Protein AF-A0A661VKR5-F1 (afdb_monomer)

Solvent-accessible surface area (backbone atoms only — not comparable to full-atom values): 3850 Å² total; per-residue (Å²): 109,75,34,61,55,38,36,73,75,39,77,75,40,26,64,29,27,37,49,40,11,52,53,25,46,78,67,70,37,53,74,57,11,44,54,26,15,51,50,9,22,55,37,13,57,74,70,68,35,63,69,54,21,52,53,22,49,52,52,40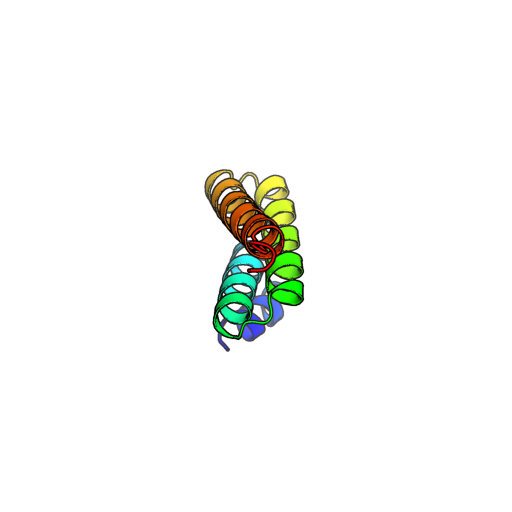,50,51,56,56,48,64,68,64,66,64,78,78,75,133

Sequence (74 aa):
SDAEAALALDPNSAEAHFLLGGVYEAQDRKREAIAELQQAADLARQAGNDTLYVLATTRLAMLLQAGAASPGGE

Radius of gyration: 13.19 Å; Cα contacts (8 Å, |Δi|>4): 81; chains: 1; bounding box: 28×19×46 Å

pLDDT: mean 85.37, std 14.98, range [42.19, 96.94]

Structure (mmCIF, N/CA/C/O backbone):
data_AF-A0A661VKR5-F1
#
_entry.id   AF-A0A661VKR5-F1
#
loop_
_atom_site.group_PDB
_atom_site.id
_atom_site.type_symbol
_atom_site.label_atom_id
_atom_site.label_alt_id
_atom_site.label_comp_id
_atom_site.label_asym_id
_atom_site.label_entity_id
_atom_site.label_seq_id
_atom_site.pdbx_PDB_ins_code
_atom_site.Cartn_x
_atom_site.Cartn_y
_atom_site.Cartn_z
_atom_site.occupancy
_atom_site.B_iso_or_equiv
_atom_site.auth_seq_id
_atom_site.auth_comp_id
_atom_site.auth_asym_id
_atom_site.auth_atom_id
_atom_site.pdbx_PDB_model_num
ATOM 1 N N . SER A 1 1 ? -11.092 -9.333 -4.850 1.00 58.16 1 SER A N 1
ATOM 2 C CA . SER A 1 1 ? -9.784 -9.737 -4.293 1.00 58.16 1 SER A CA 1
ATOM 3 C C . SER A 1 1 ? -9.731 -9.428 -2.807 1.00 58.16 1 SER A C 1
ATOM 5 O O . SER A 1 1 ? -10.404 -8.500 -2.379 1.00 58.16 1 SER A O 1
ATOM 7 N N . ASP A 1 2 ? -8.946 -10.161 -2.017 1.00 64.56 2 ASP A N 1
ATOM 8 C CA . ASP A 1 2 ? -8.844 -10.010 -0.550 1.00 64.56 2 ASP A CA 1
ATOM 9 C C . ASP A 1 2 ? -8.515 -8.572 -0.093 1.00 64.56 2 ASP A C 1
ATOM 11 O O . ASP A 1 2 ? -8.939 -8.142 0.976 1.00 64.56 2 ASP A O 1
ATOM 15 N N . ALA A 1 3 ? -7.845 -7.786 -0.943 1.00 65.75 3 ALA A N 1
ATOM 16 C CA . ALA A 1 3 ? -7.537 -6.376 -0.696 1.00 65.75 3 ALA A CA 1
ATOM 17 C C . ALA A 1 3 ? -8.781 -5.460 -0.621 1.00 65.75 3 ALA A C 1
ATOM 19 O O . ALA A 1 3 ? -8.819 -4.543 0.193 1.00 65.75 3 ALA A O 1
ATOM 20 N N . GLU A 1 4 ? -9.827 -5.718 -1.414 1.00 73.31 4 GLU A N 1
ATOM 21 C CA . GLU A 1 4 ? -11.077 -4.935 -1.369 1.00 73.31 4 GLU A CA 1
ATOM 22 C C . GLU A 1 4 ? -11.861 -5.224 -0.082 1.00 73.31 4 GLU A C 1
ATOM 24 O O . GLU A 1 4 ? -12.460 -4.329 0.510 1.00 73.31 4 GLU A O 1
ATOM 29 N N . ALA A 1 5 ? -11.811 -6.474 0.391 1.00 72.44 5 ALA A N 1
ATOM 30 C CA . ALA A 1 5 ? -12.384 -6.854 1.676 1.00 72.44 5 ALA A CA 1
ATOM 31 C C . ALA A 1 5 ? -11.604 -6.233 2.848 1.00 72.44 5 ALA A C 1
ATOM 33 O O . ALA A 1 5 ? -12.213 -5.810 3.826 1.00 72.44 5 ALA A O 1
ATOM 34 N N . ALA A 1 6 ? -10.276 -6.121 2.737 1.00 71.44 6 ALA A N 1
ATOM 35 C CA . ALA A 1 6 ? -9.449 -5.446 3.735 1.00 71.44 6 ALA A CA 1
ATOM 36 C C . ALA A 1 6 ? -9.792 -3.950 3.853 1.00 71.44 6 ALA A C 1
ATOM 38 O O . ALA A 1 6 ? -9.915 -3.454 4.969 1.00 71.44 6 ALA A O 1
ATOM 39 N N . LEU A 1 7 ? -10.049 -3.262 2.734 1.00 72.88 7 LEU A N 1
ATOM 40 C CA . LEU A 1 7 ? -10.536 -1.874 2.740 1.00 72.88 7 LEU A CA 1
ATOM 41 C C . LEU A 1 7 ? -11.964 -1.736 3.287 1.00 72.88 7 LEU A C 1
ATOM 43 O O . LEU A 1 7 ? -12.301 -0.713 3.876 1.00 72.88 7 LEU A O 1
ATOM 47 N N . ALA A 1 8 ? -12.809 -2.756 3.116 1.00 76.56 8 ALA A N 1
ATOM 48 C CA . ALA A 1 8 ? -14.146 -2.773 3.711 1.00 76.56 8 ALA A CA 1
ATOM 49 C C . ALA A 1 8 ? -14.110 -2.936 5.242 1.00 76.56 8 ALA A C 1
ATOM 51 O O . ALA A 1 8 ? -15.040 -2.505 5.924 1.00 76.56 8 ALA A O 1
ATOM 52 N N . LEU A 1 9 ? -13.056 -3.563 5.773 1.00 77.06 9 LEU A N 1
ATOM 53 C CA . LEU A 1 9 ? -12.846 -3.756 7.208 1.00 77.06 9 LEU A CA 1
ATOM 54 C C . LEU A 1 9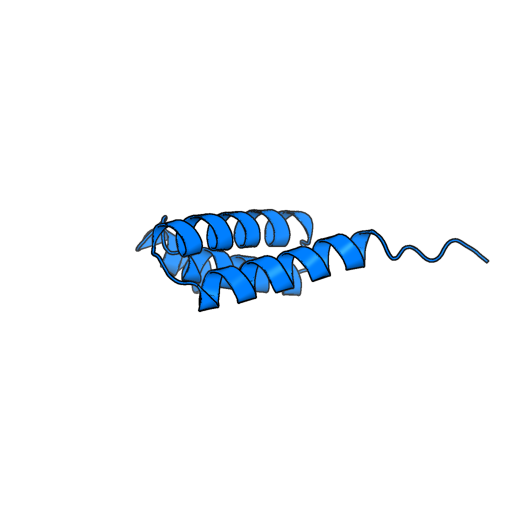 ? -12.143 -2.559 7.850 1.00 77.06 9 LEU A C 1
ATOM 56 O O . LEU A 1 9 ? -12.582 -2.096 8.900 1.00 77.06 9 LEU A O 1
ATOM 60 N N . ASP A 1 10 ? -11.083 -2.054 7.221 1.00 76.62 10 ASP A N 1
ATOM 61 C CA . ASP A 1 10 ? -10.401 -0.837 7.643 1.00 76.62 10 ASP A CA 1
ATOM 62 C C . ASP A 1 10 ? -9.981 -0.015 6.410 1.00 76.62 10 ASP A C 1
ATOM 64 O O . ASP A 1 10 ? -8.979 -0.327 5.755 1.00 76.62 10 ASP A O 1
ATOM 68 N N . PRO A 1 11 ? -10.741 1.042 6.070 1.00 80.19 11 PRO A N 1
ATOM 69 C CA . PRO A 1 11 ? -10.466 1.859 4.892 1.00 80.19 11 PRO A CA 1
ATOM 70 C C . PRO A 1 11 ? -9.213 2.731 5.042 1.00 80.19 11 PRO A C 1
ATOM 72 O O . PRO A 1 11 ? -8.816 3.365 4.075 1.00 80.19 11 PRO A O 1
ATOM 75 N N . ASN A 1 12 ? -8.594 2.773 6.227 1.00 85.50 12 ASN A N 1
ATOM 76 C CA . ASN A 1 12 ? -7.349 3.494 6.489 1.00 85.50 12 ASN A CA 1
ATOM 77 C C . ASN A 1 12 ? -6.160 2.538 6.670 1.00 85.50 12 ASN A C 1
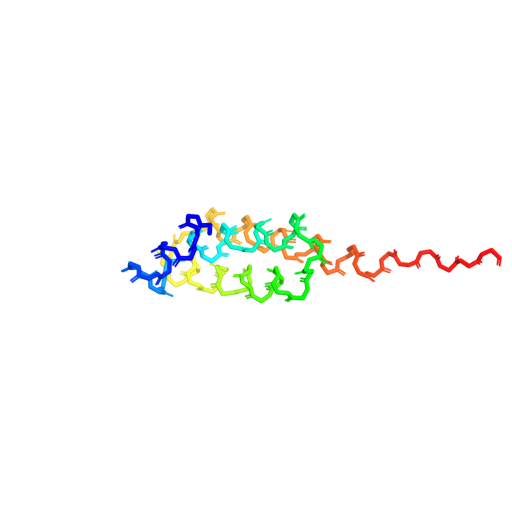ATOM 79 O O . ASN A 1 12 ? -5.089 2.942 7.138 1.00 85.50 12 ASN A O 1
ATOM 83 N N . SER A 1 13 ? -6.311 1.272 6.280 1.00 91.25 13 SER A N 1
ATOM 84 C CA . SER A 1 13 ? -5.235 0.303 6.378 1.00 91.25 13 SER A CA 1
ATOM 85 C C . SER A 1 13 ? -4.221 0.550 5.270 1.00 91.25 13 SER A C 1
ATOM 87 O O . SER A 1 13 ? -4.438 0.236 4.097 1.00 91.25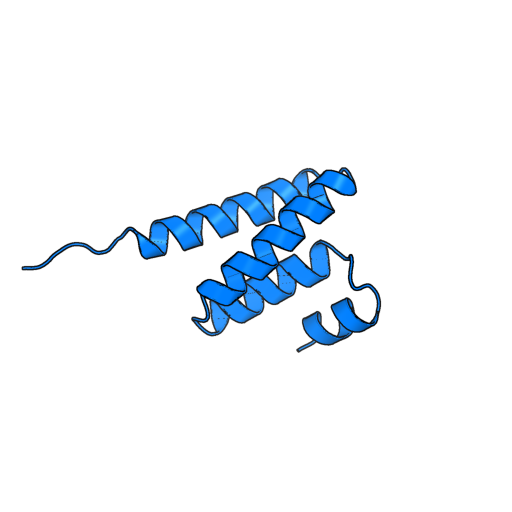 13 SER A O 1
ATOM 89 N N . ALA A 1 14 ? -3.063 1.081 5.662 1.00 93.69 14 ALA A N 1
ATOM 90 C CA . ALA A 1 14 ? -1.928 1.276 4.767 1.00 93.69 14 ALA A CA 1
ATOM 91 C C . ALA A 1 14 ? -1.550 -0.021 4.025 1.00 93.69 14 ALA A C 1
ATOM 93 O O . ALA A 1 14 ? -1.165 0.007 2.857 1.00 93.69 14 ALA A O 1
ATOM 94 N N . GLU A 1 15 ? -1.678 -1.170 4.694 1.00 92.25 15 GLU A N 1
ATOM 95 C CA . GLU A 1 15 ? -1.345 -2.477 4.131 1.00 92.25 15 GLU A CA 1
ATOM 96 C C . GLU A 1 15 ? -2.377 -2.925 3.088 1.00 92.25 15 GLU A C 1
ATOM 98 O O . GLU A 1 15 ? -2.002 -3.446 2.038 1.00 92.25 15 GLU A O 1
ATOM 103 N N . ALA A 1 16 ? -3.664 -2.638 3.314 1.00 92.62 16 ALA A N 1
ATOM 104 C CA . ALA A 1 16 ? -4.722 -2.914 2.344 1.00 92.62 16 ALA A CA 1
ATOM 105 C C . ALA A 1 16 ? -4.517 -2.118 1.046 1.00 92.62 16 ALA A C 1
ATOM 107 O O . ALA A 1 16 ? -4.550 -2.697 -0.042 1.00 92.62 16 ALA A O 1
ATOM 108 N N . HIS A 1 17 ? -4.211 -0.822 1.159 1.00 94.69 17 HIS A N 1
ATOM 109 C CA . HIS A 1 17 ? -3.860 0.015 0.011 1.00 94.69 17 HIS A CA 1
ATOM 110 C C . HIS A 1 17 ? -2.584 -0.472 -0.695 1.00 94.69 17 HIS A C 1
ATOM 112 O O . HIS A 1 17 ? -2.532 -0.527 -1.923 1.00 94.69 17 HIS A O 1
ATOM 118 N N . PHE A 1 18 ? -1.559 -0.915 0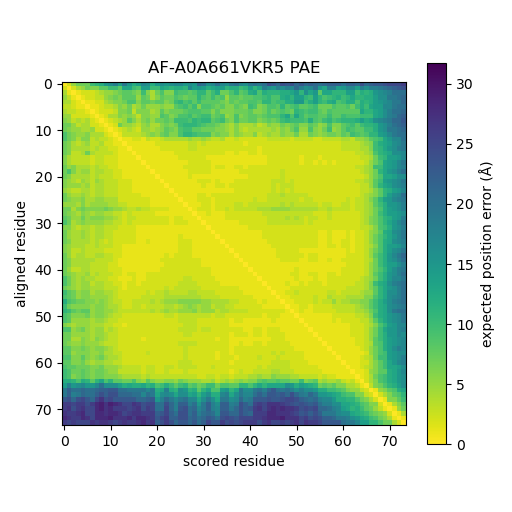.042 1.00 95.25 18 PHE A N 1
ATOM 119 C CA . PHE A 1 18 ? -0.344 -1.466 -0.569 1.00 95.25 18 PHE A CA 1
ATOM 120 C C . PHE A 1 18 ? -0.627 -2.746 -1.369 1.00 95.25 18 PHE A C 1
ATOM 122 O O . PHE A 1 18 ? -0.149 -2.899 -2.499 1.00 95.25 18 PHE A O 1
ATOM 129 N N . LEU A 1 19 ? -1.426 -3.658 -0.806 1.00 93.31 19 LEU A N 1
ATOM 130 C CA . LEU A 1 19 ? -1.837 -4.892 -1.474 1.00 93.31 19 LEU A CA 1
ATOM 131 C C . LEU A 1 19 ? -2.679 -4.596 -2.716 1.00 93.31 19 LEU A C 1
ATOM 133 O O . LEU A 1 19 ? -2.429 -5.188 -3.767 1.00 93.31 19 LEU A O 1
ATOM 137 N N . LEU A 1 20 ? -3.628 -3.659 -2.631 1.00 93.38 20 LEU A N 1
ATOM 138 C CA . LEU A 1 20 ? -4.446 -3.264 -3.776 1.00 93.38 20 LEU A CA 1
ATOM 139 C C . LEU A 1 20 ? -3.593 -2.623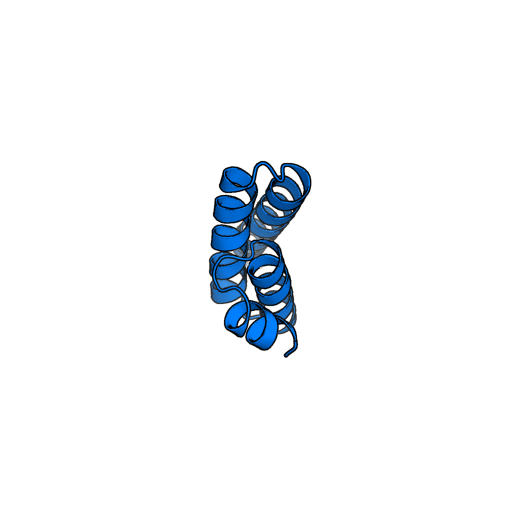 -4.880 1.00 93.38 20 LEU A C 1
ATOM 141 O O . LEU A 1 20 ? -3.771 -2.940 -6.056 1.00 93.38 20 LEU A O 1
ATOM 145 N N . GLY A 1 21 ? -2.592 -1.824 -4.505 1.00 94.31 21 GLY A N 1
ATOM 146 C CA . GLY A 1 21 ? -1.594 -1.294 -5.429 1.00 94.31 21 GLY A CA 1
ATOM 147 C C . GLY A 1 21 ? -0.841 -2.388 -6.189 1.00 94.31 21 GLY A C 1
ATOM 148 O O . GLY A 1 21 ? -0.717 -2.321 -7.411 1.00 94.31 21 GLY A O 1
ATOM 149 N N . GLY A 1 22 ? -0.412 -3.446 -5.493 1.00 92.44 22 GLY A N 1
ATOM 150 C CA . GLY A 1 22 ? 0.201 -4.622 -6.120 1.00 92.44 22 GLY A CA 1
ATOM 151 C C . GLY A 1 22 ? -0.759 -5.410 -7.022 1.00 92.44 22 GLY A C 1
ATOM 152 O O . GLY A 1 22 ? -0.357 -5.906 -8.074 1.00 92.44 22 GLY A O 1
ATOM 153 N N . VAL A 1 23 ? -2.039 -5.495 -6.653 1.00 93.25 23 VAL A N 1
ATOM 154 C CA . VAL A 1 23 ? -3.080 -6.127 -7.480 1.00 93.25 23 VAL A CA 1
ATOM 155 C C . VAL A 1 23 ? -3.307 -5.340 -8.772 1.00 93.25 23 VAL A C 1
ATOM 157 O O . VAL A 1 23 ? -3.386 -5.943 -9.842 1.00 93.25 23 VAL A O 1
ATOM 160 N N . TYR A 1 24 ? -3.378 -4.009 -8.706 1.00 93.62 24 TYR A N 1
ATOM 161 C CA . TYR A 1 24 ? -3.506 -3.170 -9.898 1.00 93.62 24 TYR A CA 1
ATOM 162 C C . TYR A 1 24 ? -2.247 -3.185 -10.765 1.00 93.62 24 TYR A C 1
ATOM 164 O O . TYR A 1 24 ? -2.362 -3.199 -11.989 1.00 93.62 24 TYR A O 1
ATOM 172 N N . GLU A 1 25 ? -1.059 -3.253 -10.160 1.00 90.50 25 GLU A N 1
ATOM 173 C CA . GLU A 1 25 ? 0.207 -3.446 -10.877 1.00 90.50 25 GLU A CA 1
ATOM 174 C C . GLU A 1 25 ? 0.176 -4.743 -11.699 1.00 90.50 25 GLU A C 1
ATOM 176 O O . GLU A 1 25 ? 0.470 -4.718 -12.893 1.00 90.50 25 GLU A O 1
ATOM 181 N N . ALA A 1 26 ? -0.266 -5.855 -11.101 1.00 90.25 26 ALA A N 1
ATOM 182 C CA . ALA A 1 26 ? -0.397 -7.141 -11.789 1.00 90.25 26 ALA A CA 1
ATOM 183 C C . ALA A 1 26 ? -1.460 -7.134 -12.906 1.00 90.25 26 ALA A C 1
ATOM 185 O O . ALA A 1 26 ? -1.397 -7.949 -13.824 1.00 90.25 26 ALA A O 1
ATOM 186 N N . GLN A 1 27 ? -2.429 -6.217 -12.843 1.00 91.25 27 GLN A N 1
ATOM 187 C CA . GLN A 1 27 ? -3.449 -6.009 -13.876 1.00 91.25 27 GLN A CA 1
ATOM 188 C C . GLN A 1 27 ? -3.017 -5.008 -14.966 1.00 91.25 27 GLN A C 1
ATOM 190 O O . GLN A 1 27 ? -3.853 -4.612 -15.774 1.00 91.25 27 GLN A O 1
ATOM 195 N N . ASP A 1 28 ? -1.756 -4.556 -14.975 1.00 90.12 28 ASP A N 1
ATOM 196 C CA . ASP A 1 28 ? -1.234 -3.477 -15.839 1.00 90.12 28 ASP A CA 1
ATOM 197 C C . ASP A 1 28 ? -1.941 -2.114 -15.646 1.00 90.12 28 ASP A C 1
ATOM 199 O O . ASP A 1 28 ? -1.718 -1.136 -16.362 1.00 90.12 28 ASP A O 1
ATOM 203 N N . ARG A 1 29 ? -2.756 -1.984 -14.594 1.00 92.56 29 ARG A N 1
ATOM 204 C CA . ARG A 1 29 ? -3.488 -0.764 -14.230 1.00 92.56 29 ARG A CA 1
ATOM 205 C C . ARG A 1 29 ? -2.579 0.182 -13.453 1.00 92.56 29 ARG A C 1
ATOM 207 O O . ARG A 1 29 ? -2.836 0.536 -12.304 1.00 92.56 29 ARG A O 1
ATOM 214 N N . LYS A 1 30 ? -1.498 0.630 -14.100 1.00 90.56 30 LYS A N 1
ATOM 215 C CA . LYS A 1 30 ? -0.439 1.445 -13.475 1.00 90.56 30 LYS A CA 1
ATOM 216 C C . LYS A 1 30 ? -0.963 2.699 -12.779 1.00 90.56 30 LYS A C 1
ATOM 218 O O . LYS A 1 30 ? -0.491 3.030 -11.699 1.00 90.56 30 LYS A O 1
ATOM 223 N N . ARG A 1 31 ? -1.938 3.400 -13.369 1.00 91.88 31 ARG A N 1
ATOM 224 C CA . ARG A 1 31 ? -2.507 4.626 -12.771 1.00 91.88 31 ARG A CA 1
ATOM 225 C C . ARG A 1 31 ? -3.159 4.358 -11.417 1.00 91.88 31 ARG A C 1
ATOM 227 O O . ARG A 1 31 ? -3.020 5.158 -10.501 1.00 91.88 31 ARG A O 1
ATOM 234 N N . GLU A 1 32 ? -3.846 3.233 -11.303 1.00 93.50 32 GLU A N 1
ATOM 235 C CA . GLU A 1 32 ? -4.585 2.853 -10.101 1.00 93.50 32 GLU A CA 1
ATOM 236 C C . GLU A 1 32 ? -3.632 2.266 -9.066 1.00 93.50 32 GLU A C 1
ATOM 238 O O . GLU A 1 32 ? -3.698 2.632 -7.900 1.00 93.50 32 GLU A O 1
ATOM 243 N N . ALA A 1 33 ? -2.640 1.488 -9.510 1.00 95.06 33 ALA A N 1
ATOM 244 C CA . ALA A 1 33 ? -1.540 1.044 -8.660 1.00 95.06 33 ALA A CA 1
ATOM 245 C C . ALA A 1 33 ? -0.815 2.222 -7.990 1.00 95.06 33 ALA A C 1
ATOM 247 O O . ALA A 1 33 ? -0.573 2.202 -6.787 1.00 95.06 33 ALA A O 1
ATOM 248 N N . ILE A 1 34 ? -0.512 3.274 -8.759 1.00 95.25 34 ILE A N 1
ATOM 249 C CA . ILE A 1 34 ? 0.112 4.507 -8.263 1.00 95.25 34 ILE A CA 1
ATOM 250 C C . ILE A 1 34 ? -0.768 5.183 -7.205 1.00 95.25 34 ILE A C 1
ATOM 252 O O . ILE A 1 34 ? -0.249 5.579 -6.162 1.00 95.25 34 ILE A O 1
ATOM 256 N N . ALA A 1 35 ? -2.076 5.304 -7.450 1.00 95.19 35 ALA A N 1
ATOM 257 C CA . ALA A 1 35 ? -3.002 5.936 -6.511 1.00 95.19 35 ALA A CA 1
ATOM 258 C C . ALA A 1 35 ? -3.054 5.185 -5.170 1.00 95.19 35 ALA A C 1
ATOM 260 O O . ALA A 1 35 ? -2.892 5.798 -4.114 1.00 95.19 35 ALA A O 1
ATOM 261 N N . GLU A 1 36 ? -3.188 3.858 -5.213 1.00 95.88 36 GLU A N 1
ATOM 262 C CA . GLU A 1 36 ? -3.244 3.022 -4.011 1.00 95.88 36 GLU A CA 1
ATOM 263 C C . GLU A 1 36 ? -1.913 3.007 -3.247 1.00 95.88 36 GLU A C 1
ATOM 265 O O . GLU A 1 36 ? -1.887 3.173 -2.030 1.00 95.88 36 GLU A O 1
ATOM 270 N N . LEU A 1 37 ? -0.777 2.897 -3.943 1.00 95.94 37 LEU A N 1
ATOM 271 C CA . LEU A 1 37 ? 0.544 2.948 -3.302 1.00 95.94 37 LEU A CA 1
ATOM 272 C C . LEU A 1 37 ? 0.826 4.310 -2.657 1.00 95.94 37 LEU A C 1
ATOM 274 O O . LEU A 1 37 ? 1.526 4.383 -1.646 1.00 95.94 37 LEU A O 1
ATOM 278 N N . GLN A 1 38 ? 0.279 5.392 -3.211 1.00 96.31 38 GLN A N 1
ATOM 279 C CA . GLN A 1 38 ? 0.410 6.725 -2.634 1.00 96.31 38 GLN A CA 1
ATOM 280 C C . GLN A 1 38 ? -0.407 6.870 -1.342 1.00 96.31 38 GLN A C 1
ATOM 282 O O . GLN A 1 38 ? 0.115 7.407 -0.364 1.00 96.31 38 GLN A O 1
ATOM 287 N N . GLN A 1 39 ? -1.630 6.327 -1.300 1.00 95.88 39 GLN A N 1
ATOM 288 C CA . GLN A 1 39 ? -2.422 6.233 -0.063 1.00 95.88 39 GLN A CA 1
ATOM 289 C C . GLN A 1 39 ? -1.716 5.366 0.985 1.00 95.88 39 GLN A C 1
ATOM 291 O O . GLN A 1 39 ? -1.569 5.778 2.135 1.00 95.88 39 GLN A O 1
ATOM 296 N N . ALA A 1 40 ? -1.191 4.207 0.576 1.00 96.44 40 ALA A N 1
ATOM 297 C CA . ALA A 1 40 ? -0.432 3.319 1.452 1.00 96.44 40 ALA A CA 1
ATOM 298 C C . ALA A 1 40 ? 0.766 4.026 2.100 1.00 96.44 40 ALA A C 1
ATOM 300 O O . ALA A 1 40 ? 0.980 3.899 3.303 1.00 96.44 40 ALA A O 1
ATOM 301 N N . ALA A 1 41 ? 1.529 4.802 1.324 1.00 96.81 41 ALA A N 1
ATOM 302 C CA . ALA A 1 41 ? 2.662 5.564 1.839 1.00 96.81 41 ALA A CA 1
ATOM 303 C C . ALA A 1 41 ? 2.228 6.639 2.850 1.00 96.81 41 ALA A C 1
ATOM 305 O O . ALA A 1 41 ? 2.844 6.768 3.910 1.00 96.81 41 ALA A O 1
ATOM 306 N N . ASP A 1 42 ? 1.170 7.400 2.560 1.00 96.38 42 ASP A N 1
ATOM 307 C CA . ASP A 1 42 ? 0.712 8.453 3.470 1.00 96.38 42 ASP A CA 1
ATOM 308 C C . ASP A 1 42 ? 0.165 7.883 4.786 1.00 96.38 42 ASP A C 1
ATOM 310 O O . ASP A 1 42 ? 0.515 8.364 5.866 1.00 96.38 42 ASP A O 1
ATOM 314 N N . LEU A 1 43 ? -0.628 6.813 4.720 1.00 95.56 43 LEU A N 1
ATOM 315 C CA . LEU A 1 43 ? -1.153 6.119 5.897 1.00 95.56 43 LEU A CA 1
ATOM 316 C C . LEU A 1 43 ? -0.036 5.439 6.699 1.00 95.56 43 LEU A C 1
ATOM 318 O O . LEU A 1 43 ? -0.012 5.540 7.924 1.00 95.56 43 LEU A O 1
ATOM 322 N N . ALA A 1 44 ? 0.941 4.814 6.032 1.00 95.62 44 ALA A N 1
ATOM 323 C CA . ALA A 1 44 ? 2.093 4.206 6.697 1.00 95.62 44 ALA A CA 1
ATOM 324 C C . ALA A 1 44 ? 2.925 5.247 7.458 1.00 95.62 44 ALA A C 1
ATOM 326 O O . ALA A 1 44 ? 3.290 5.020 8.611 1.00 95.62 44 ALA A O 1
ATOM 327 N N . ARG A 1 45 ? 3.167 6.418 6.855 1.00 95.88 45 ARG A N 1
ATOM 328 C CA . ARG A 1 45 ? 3.854 7.541 7.508 1.00 95.88 45 ARG A CA 1
ATOM 329 C C . ARG A 1 45 ? 3.080 8.040 8.729 1.00 95.88 45 ARG A C 1
ATOM 331 O O . ARG A 1 45 ? 3.685 8.315 9.760 1.00 95.88 45 ARG A O 1
ATOM 338 N N . GLN A 1 46 ? 1.756 8.159 8.623 1.00 93.88 46 GLN A N 1
ATOM 339 C CA . GLN A 1 46 ? 0.896 8.578 9.736 1.00 93.88 46 GLN A CA 1
ATOM 340 C C . GLN A 1 46 ? 0.876 7.555 10.877 1.00 93.88 46 GLN A C 1
ATOM 342 O O . GLN A 1 46 ? 0.862 7.940 12.043 1.00 93.88 46 GLN A O 1
ATOM 347 N N . ALA A 1 47 ? 0.925 6.265 10.545 1.00 92.00 47 ALA A N 1
ATOM 348 C CA . ALA A 1 47 ? 0.970 5.171 11.508 1.00 92.00 47 ALA A CA 1
ATOM 349 C C . ALA A 1 47 ? 2.367 4.939 12.122 1.00 92.00 47 ALA A C 1
ATOM 351 O O . ALA A 1 47 ? 2.501 4.095 13.005 1.00 92.00 47 ALA A O 1
ATOM 352 N N . GLY A 1 48 ? 3.409 5.643 11.658 1.00 94.38 48 GLY A N 1
ATOM 353 C CA . GLY A 1 48 ? 4.796 5.392 12.072 1.00 94.38 48 GLY A CA 1
ATOM 354 C C . GLY A 1 48 ? 5.346 4.048 11.578 1.00 94.38 48 GLY A C 1
ATOM 355 O O . GLY A 1 48 ? 6.244 3.481 12.191 1.00 94.38 48 GLY A O 1
ATOM 356 N N . ASN A 1 49 ? 4.787 3.506 10.493 1.00 94.69 49 ASN A N 1
ATOM 357 C CA . ASN A 1 49 ? 5.249 2.274 9.866 1.00 94.69 49 ASN A CA 1
ATOM 358 C C . ASN A 1 49 ? 6.262 2.595 8.758 1.00 94.69 49 ASN A C 1
ATOM 360 O O . ASN A 1 49 ? 5.941 2.600 7.566 1.00 94.69 49 ASN A O 1
ATOM 364 N N . ASP A 1 50 ? 7.503 2.865 9.165 1.00 93.94 50 ASP A N 1
ATOM 365 C CA . ASP A 1 50 ? 8.588 3.232 8.251 1.00 93.94 50 ASP A CA 1
ATOM 366 C C . ASP A 1 50 ? 8.855 2.159 7.187 1.00 93.94 50 ASP A C 1
ATOM 368 O O . ASP A 1 50 ? 9.133 2.480 6.032 1.00 93.94 50 ASP A O 1
ATOM 372 N N . THR A 1 51 ? 8.736 0.873 7.538 1.00 96.31 51 THR A N 1
ATOM 373 C CA . THR A 1 51 ? 8.961 -0.231 6.593 1.00 96.31 51 THR A CA 1
ATOM 374 C C . THR A 1 51 ? 7.951 -0.198 5.453 1.00 96.31 51 THR A C 1
ATOM 376 O O . THR A 1 51 ? 8.340 -0.238 4.286 1.00 96.31 51 THR A O 1
ATOM 379 N N . LEU A 1 52 ? 6.661 -0.086 5.770 1.00 95.12 52 LEU A N 1
ATOM 380 C CA . LEU A 1 52 ? 5.617 -0.045 4.752 1.00 95.12 52 LEU A CA 1
ATOM 381 C C . LEU A 1 52 ? 5.691 1.241 3.923 1.00 95.12 52 LEU A C 1
ATOM 383 O O . LEU A 1 52 ? 5.510 1.192 2.708 1.00 95.12 52 LEU A O 1
ATOM 387 N N . TYR A 1 53 ? 6.040 2.367 4.548 1.00 96.94 53 TYR A N 1
ATOM 388 C CA . TYR A 1 53 ? 6.290 3.622 3.844 1.00 96.94 53 TYR A CA 1
ATOM 389 C C . TYR A 1 53 ? 7.409 3.475 2.801 1.00 96.94 53 TYR A C 1
ATOM 391 O O . TYR A 1 53 ? 7.232 3.848 1.637 1.00 96.94 53 TYR A O 1
ATOM 399 N N . VAL A 1 54 ? 8.545 2.880 3.177 1.00 96.69 54 VAL A N 1
ATOM 400 C CA . VAL A 1 54 ? 9.669 2.641 2.258 1.00 96.69 54 VAL A CA 1
ATOM 401 C C . VAL A 1 54 ? 9.275 1.677 1.137 1.00 96.69 54 VAL A C 1
ATOM 403 O O . VAL A 1 54 ? 9.586 1.937 -0.025 1.00 96.69 54 VAL A O 1
ATOM 406 N N . LEU A 1 55 ? 8.560 0.591 1.440 1.00 96.12 55 LEU A N 1
ATOM 407 C CA . LEU A 1 55 ? 8.090 -0.352 0.419 1.00 96.12 55 LEU A CA 1
ATOM 408 C C . LEU A 1 55 ? 7.133 0.315 -0.576 1.00 96.12 55 LEU A C 1
ATOM 410 O O . LEU A 1 55 ? 7.320 0.185 -1.787 1.00 96.12 55 LEU A O 1
ATOM 414 N N . ALA A 1 56 ? 6.144 1.061 -0.080 1.00 96.06 56 ALA A N 1
ATOM 415 C CA . ALA A 1 56 ? 5.162 1.747 -0.910 1.00 96.06 56 ALA A CA 1
ATOM 416 C C . ALA A 1 56 ? 5.822 2.796 -1.817 1.00 96.06 56 ALA A C 1
ATOM 418 O O . ALA A 1 56 ? 5.588 2.805 -3.024 1.00 96.06 56 ALA A O 1
ATOM 419 N N . THR A 1 57 ? 6.711 3.628 -1.268 1.00 95.62 57 THR A N 1
ATOM 420 C CA . THR A 1 57 ? 7.427 4.666 -2.031 1.00 95.62 57 THR A CA 1
ATOM 421 C C . THR A 1 57 ? 8.425 4.092 -3.034 1.00 95.62 57 THR A C 1
ATOM 423 O O . THR A 1 57 ? 8.535 4.611 -4.144 1.00 95.62 57 THR A O 1
ATOM 426 N N . THR A 1 58 ? 9.101 2.989 -2.699 1.00 95.88 58 THR A N 1
ATOM 427 C CA . THR A 1 58 ? 10.000 2.279 -3.624 1.00 95.88 58 THR A CA 1
ATOM 428 C C . THR A 1 58 ? 9.226 1.768 -4.834 1.00 95.88 58 THR A C 1
ATOM 430 O O . THR A 1 58 ? 9.613 2.003 -5.979 1.00 95.88 58 THR A O 1
ATOM 433 N N . ARG A 1 59 ? 8.091 1.110 -4.588 1.00 93.62 59 ARG A N 1
ATOM 434 C CA . ARG A 1 59 ? 7.245 0.544 -5.640 1.00 93.62 59 ARG A CA 1
ATOM 435 C C . ARG A 1 59 ? 6.596 1.637 -6.492 1.00 93.62 59 ARG A C 1
ATOM 437 O O . ARG A 1 59 ? 6.620 1.566 -7.717 1.00 93.62 59 ARG A O 1
ATOM 444 N N . LEU A 1 60 ? 6.121 2.705 -5.850 1.00 94.31 60 LEU A N 1
ATOM 445 C CA . LEU A 1 60 ? 5.619 3.910 -6.508 1.00 94.31 60 LEU A CA 1
ATOM 446 C C . LEU A 1 60 ? 6.670 4.518 -7.452 1.00 94.31 60 LEU A C 1
ATOM 448 O O . LEU A 1 60 ? 6.366 4.809 -8.608 1.00 94.31 60 LEU A O 1
ATOM 452 N N . ALA A 1 61 ? 7.916 4.664 -6.990 1.00 92.81 61 ALA A N 1
ATOM 453 C CA . ALA A 1 61 ? 9.010 5.184 -7.804 1.00 92.81 61 ALA A CA 1
ATOM 454 C C . ALA A 1 61 ? 9.308 4.281 -9.013 1.00 92.81 61 ALA A C 1
ATOM 456 O O . ALA A 1 61 ? 9.478 4.793 -10.120 1.00 92.81 61 ALA A O 1
ATOM 457 N N . MET A 1 62 ? 9.302 2.954 -8.835 1.00 92.06 62 MET A N 1
ATOM 458 C CA . MET A 1 62 ? 9.473 2.003 -9.941 1.00 92.06 62 MET A CA 1
ATOM 459 C C . MET A 1 62 ? 8.372 2.147 -10.997 1.00 92.06 62 MET A C 1
ATOM 461 O O . MET A 1 62 ? 8.675 2.160 -12.187 1.00 92.06 62 MET A O 1
ATOM 465 N N . LEU A 1 63 ? 7.109 2.314 -10.593 1.00 90.19 63 LEU A N 1
ATOM 466 C CA . LEU A 1 63 ? 5.994 2.479 -11.534 1.00 90.19 63 LEU A CA 1
ATOM 467 C C . LEU A 1 63 ? 6.048 3.807 -12.295 1.00 90.19 63 LEU A C 1
ATOM 469 O O . LEU A 1 63 ? 5.745 3.840 -13.489 1.00 90.19 63 LEU A O 1
ATOM 473 N N . LEU A 1 64 ? 6.479 4.885 -11.636 1.00 87.75 64 LEU A N 1
ATOM 474 C CA . LEU A 1 64 ? 6.681 6.186 -12.277 1.00 87.75 64 LEU A CA 1
ATOM 475 C C . LEU A 1 64 ? 7.857 6.153 -13.267 1.00 87.75 64 LEU A C 1
ATOM 477 O O . LEU A 1 64 ? 7.744 6.680 -14.373 1.00 87.75 64 LEU A O 1
ATOM 481 N N . GLN A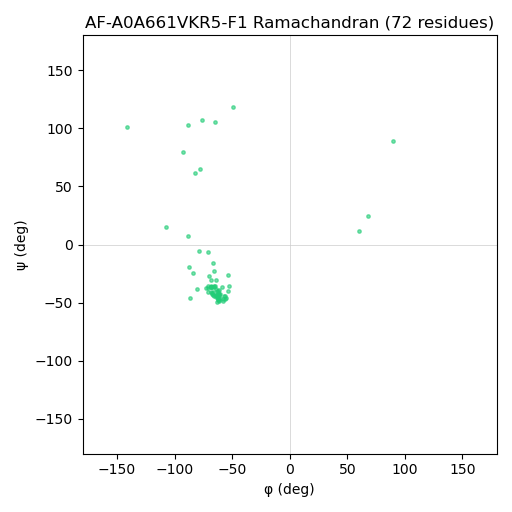 1 65 ? 8.959 5.482 -12.917 1.00 82.81 65 GLN A N 1
ATOM 482 C CA . GLN A 1 65 ? 10.116 5.316 -13.806 1.00 82.81 65 GLN A CA 1
ATOM 483 C C . GLN A 1 65 ? 9.836 4.363 -14.973 1.00 82.81 65 GLN A C 1
ATOM 485 O O . GLN A 1 65 ? 10.241 4.641 -16.100 1.00 82.81 65 GLN A O 1
ATOM 490 N N . ALA A 1 66 ? 9.081 3.287 -14.748 1.00 69.81 66 ALA A N 1
ATOM 491 C CA . ALA A 1 66 ? 8.632 2.383 -15.805 1.00 69.81 66 ALA A CA 1
ATOM 492 C C . ALA A 1 66 ? 7.648 3.049 -16.786 1.00 69.81 66 ALA A C 1
ATOM 494 O O . ALA A 1 66 ? 7.409 2.514 -17.866 1.00 69.81 66 ALA A O 1
ATOM 495 N N . GLY A 1 67 ? 7.057 4.194 -16.425 1.00 59.16 67 GLY A N 1
ATOM 496 C CA . GLY A 1 67 ? 6.331 5.067 -17.351 1.00 59.16 67 GLY A CA 1
ATOM 497 C C . GLY A 1 67 ? 7.237 6.041 -18.119 1.00 59.16 67 GLY A C 1
ATOM 498 O O . GLY A 1 67 ? 6.880 6.461 -19.215 1.00 59.16 67 GLY A O 1
ATOM 499 N N . ALA A 1 68 ? 8.410 6.376 -17.570 1.00 54.38 68 ALA A N 1
ATOM 500 C CA . ALA A 1 68 ? 9.399 7.273 -18.178 1.00 54.38 68 ALA A CA 1
ATOM 501 C C . ALA A 1 68 ? 10.387 6.550 -19.114 1.00 54.38 68 ALA A C 1
ATOM 503 O O . ALA A 1 68 ? 10.984 7.181 -19.984 1.00 54.38 68 ALA A O 1
ATOM 504 N N . ALA A 1 69 ? 10.531 5.228 -18.986 1.00 48.09 69 ALA A N 1
ATOM 505 C CA . ALA A 1 69 ? 11.271 4.390 -19.924 1.00 48.09 69 ALA A CA 1
ATOM 506 C C . ALA A 1 69 ? 10.441 4.109 -21.191 1.00 48.09 69 ALA A C 1
ATOM 508 O O . ALA A 1 69 ? 10.068 2.976 -21.476 1.00 48.09 69 ALA A O 1
ATOM 509 N N . SER A 1 70 ? 10.151 5.154 -21.964 1.00 48.19 70 SER A N 1
ATOM 510 C CA . SER A 1 70 ? 10.001 4.987 -23.408 1.00 48.19 70 SER A CA 1
ATOM 511 C C . SER A 1 70 ? 11.396 5.155 -24.007 1.00 48.19 70 SER A C 1
ATOM 513 O O . SER A 1 70 ? 11.859 6.294 -24.100 1.00 48.19 70 SER A O 1
ATOM 515 N N . PRO A 1 71 ? 12.115 4.087 -24.398 1.00 49.62 71 PRO A N 1
ATOM 516 C CA . PRO A 1 71 ? 13.151 4.274 -25.392 1.00 49.62 71 PRO A CA 1
ATOM 517 C C . PRO A 1 71 ? 12.410 4.697 -26.664 1.00 49.62 71 PRO A C 1
ATOM 519 O O . PRO A 1 71 ? 11.714 3.889 -27.274 1.00 49.62 71 PRO A O 1
ATOM 522 N N . GLY A 1 72 ? 12.487 5.984 -27.025 1.00 51.78 72 GLY A N 1
ATOM 523 C CA . GLY A 1 72 ? 12.268 6.373 -28.419 1.00 51.78 72 GLY A CA 1
ATOM 524 C C . GLY A 1 72 ? 13.149 5.447 -29.258 1.00 51.78 72 GLY A C 1
ATOM 525 O O . GLY A 1 72 ? 14.325 5.282 -28.949 1.00 51.78 72 GLY A O 1
ATOM 526 N N . GLY A 1 73 ? 12.556 4.643 -30.130 1.00 51.56 73 GLY A N 1
ATOM 527 C CA . GLY A 1 73 ? 12.170 5.120 -31.446 1.00 51.56 73 GLY A CA 1
ATOM 528 C C . GLY A 1 73 ? 13.373 4.871 -32.342 1.00 51.56 73 GLY A C 1
ATOM 529 O O . GLY A 1 73 ? 14.273 5.705 -32.385 1.00 51.56 73 GLY A O 1
ATOM 530 N N . GLU A 1 74 ? 13.409 3.677 -32.933 1.00 42.19 74 GLU A N 1
ATOM 531 C CA . GLU A 1 74 ? 14.317 3.338 -34.036 1.00 42.19 74 GLU A CA 1
ATOM 532 C C . GLU A 1 74 ? 14.126 4.291 -35.225 1.00 42.19 74 GLU A C 1
ATOM 534 O O . GLU A 1 74 ? 12.970 4.729 -35.452 1.00 42.19 74 GLU A O 1
#

Foldseek 3Di:
DVLVVVCVVPVLALVSLQVVLVVCVVVVVLVSSLVSLVSSLVSCVVVVNVVSNCVSVVVNVVSVVVVVPPPDDD

Nearest PDB structures (foldseek):
  2kcl-assembly1_A  TM=7.952E-01  e=2.602E-02  Salinibacter ruber DSM 13855
  2kat-assembly1_A  TM=8.832E-01  e=4.688E-02  Bordetella parapertussis
  3ma5-assembly1_A  TM=9.034E-01  e=5.933E-02  Salinibacter ruber DSM 13855
  2kcv-assembly1_A  TM=8.230E-01  e=6.674E-02  Salinibacter rub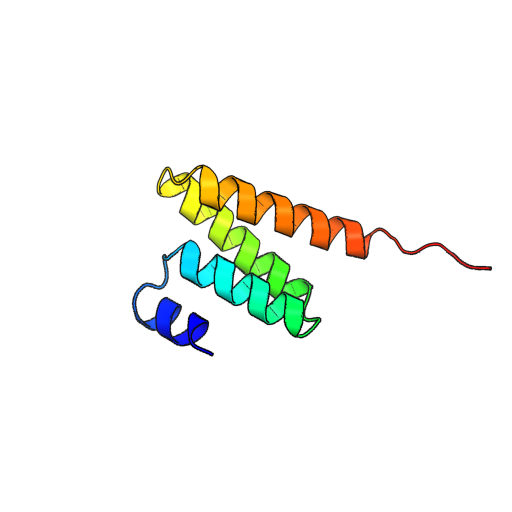er DSM 13855
  4wnd-assembly1_A  TM=9.348E-01  e=6.627E-01  Homo sapiens

Mean predicted aligned error: 6.31 Å

Secondary structure (DSSP, 8-state):
-HHHHHHHH-TT-HHHHHHHHHHHHHTT-HHHHHHHHHHHHHHHHHT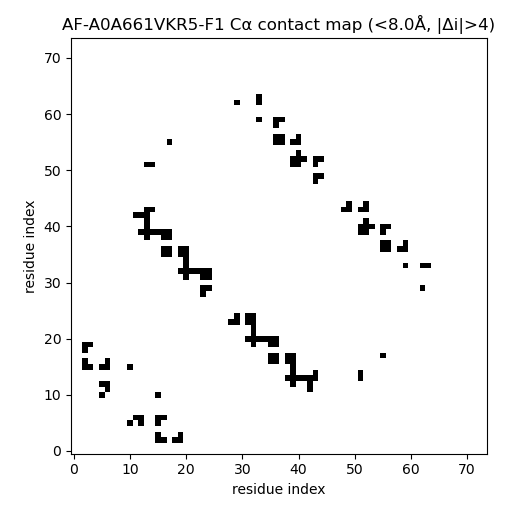T-HHHHHHHHHHHHHHHHHHH------